Protein AF-A0A2A4W423-F1 (afdb_monomer_lite)

Secondary structure (DSSP, 8-state):
-------TT-EEEEEE-STTT-SEEEEEE--TT------GGGS--STT--EEEE--TT--TTS-EEEEE-TT-EEEEEE---SGGGTT-EEEEEEEE-TTSSEEEEEEEEES-TTSTT-EEEEEEEEEE-SSSTT-EEEEEEE-SS----EEEEEE-

Sequence (157 aa):
TVTGQIIEGLSISGTLNGSGFGEGTFSLLYASTNSEEAAISRVENGIGKAEWEGPIGSSGASFQLRVVIDNTGVITSTRTAVGGALTSCDFTGTITPIGGTSLHSINVSLSDCIGGNADGDYTGFAASRTQTNADDRLVFAVSDGRYSPNTDFILID

Radius of gyration: 15.95 Å; chains: 1; bounding box: 37×36×40 Å

pLDDT: mean 79.95, std 12.27, range [46.28, 96.62]

Foldseek 3Di:
DDDDDDDEQDKDKDWDPDPLQHTDMDIDHRHPPQPDFAALQVQDPDDCRWWWWWQFAPADPVFTWIWGAYNQFWIWTPGFGPHHQRGPWTKTWGWATDPPGQKIKIKIATPPGVVCPQGDIKTDMWGFCDDPDHSQWIFDFIDPSHGTRTTIIGTHD

Structure (mmCIF, N/CA/C/O backbone):
data_AF-A0A2A4W423-F1
#
_entry.id   AF-A0A2A4W423-F1
#
loop_
_atom_site.group_PDB
_atom_site.id
_atom_site.type_symbol
_atom_site.label_atom_id
_atom_site.label_alt_id
_atom_site.label_comp_id
_atom_site.label_asym_id
_atom_site.label_entity_id
_atom_site.label_seq_id
_atom_site.pdbx_PDB_ins_code
_atom_site.Cartn_x
_atom_site.Cartn_y
_atom_site.Cartn_z
_atom_site.occupancy
_atom_site.B_iso_or_equiv
_atom_site.auth_seq_id
_atom_site.auth_comp_id
_atom_site.auth_asym_id
_atom_site.auth_atom_id
_atom_site.pdbx_PDB_model_num
ATOM 1 N N . THR A 1 1 ? 5.962 -20.177 9.122 1.00 52.91 1 THR A N 1
ATOM 2 C CA . THR A 1 1 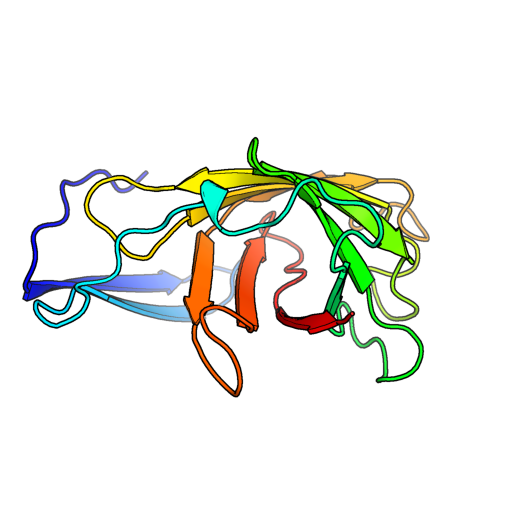? 4.663 -19.481 9.192 1.00 52.91 1 THR A CA 1
ATOM 3 C C . THR A 1 1 ? 4.274 -19.328 10.643 1.00 52.91 1 THR A C 1
ATOM 5 O O . THR A 1 1 ? 4.276 -20.329 11.348 1.00 52.91 1 THR A O 1
ATOM 8 N N . VAL A 1 2 ? 4.017 -18.102 11.103 1.00 58.22 2 VAL A N 1
ATOM 9 C CA . VAL A 1 2 ? 3.415 -17.847 12.422 1.00 58.22 2 VAL A CA 1
ATOM 10 C C . VAL A 1 2 ? 1.911 -17.733 12.197 1.00 58.22 2 VAL A C 1
ATOM 12 O O . VAL A 1 2 ? 1.485 -16.949 11.356 1.00 58.22 2 VAL A O 1
ATOM 15 N N . THR A 1 3 ? 1.114 -18.539 12.892 1.00 57.50 3 THR A N 1
ATOM 16 C CA . THR A 1 3 ? -0.353 -18.515 12.800 1.00 57.50 3 THR A CA 1
ATOM 17 C C . THR A 1 3 ? -0.936 -18.308 14.188 1.00 57.50 3 THR A C 1
ATOM 19 O O . THR A 1 3 ? -0.536 -19.003 15.122 1.00 57.50 3 THR A O 1
ATOM 22 N N . GLY A 1 4 ? -1.887 -17.389 14.328 1.00 64.06 4 GLY A N 1
ATOM 23 C CA . GLY A 1 4 ? -2.551 -17.114 15.597 1.00 64.06 4 GLY A CA 1
ATOM 24 C C . GLY A 1 4 ? -3.762 -16.206 15.417 1.00 64.06 4 GLY A C 1
ATOM 25 O O . GLY A 1 4 ? -3.887 -15.526 14.401 1.00 64.06 4 GLY A O 1
ATOM 26 N N . GLN A 1 5 ? -4.655 -16.220 16.402 1.00 64.94 5 GLN A N 1
ATOM 27 C CA . GLN A 1 5 ? -5.757 -15.271 16.497 1.00 64.94 5 GLN A CA 1
ATOM 28 C C . GLN A 1 5 ? -5.302 -14.077 17.330 1.00 64.94 5 GLN A C 1
ATOM 30 O O . GLN A 1 5 ? -4.697 -14.245 18.389 1.00 64.94 5 GLN A O 1
ATOM 35 N N . ILE A 1 6 ? -5.598 -12.880 16.844 1.00 62.00 6 ILE A N 1
ATOM 36 C CA . ILE A 1 6 ? -5.274 -11.639 17.530 1.00 62.00 6 ILE A CA 1
ATOM 37 C C . ILE A 1 6 ? -6.539 -11.150 18.211 1.00 62.00 6 ILE A C 1
ATOM 39 O O . ILE A 1 6 ? -7.589 -11.059 17.581 1.00 62.00 6 ILE A O 1
ATOM 43 N N . ILE A 1 7 ? -6.431 -10.883 19.504 1.00 67.06 7 ILE A N 1
ATOM 44 C CA . ILE A 1 7 ? -7.521 -10.373 20.329 1.00 67.06 7 ILE A CA 1
ATOM 45 C C . ILE A 1 7 ? -7.165 -8.936 20.708 1.00 67.06 7 ILE A C 1
ATOM 47 O O . ILE A 1 7 ? -5.987 -8.600 20.860 1.00 67.06 7 ILE A O 1
ATOM 51 N N . GLU A 1 8 ? -8.179 -8.091 20.856 1.00 65.44 8 GLU A N 1
ATOM 52 C CA . GLU A 1 8 ? -8.027 -6.739 21.388 1.00 65.44 8 GLU A CA 1
ATOM 53 C C . GLU A 1 8 ? -7.214 -6.724 22.694 1.00 65.44 8 GLU A C 1
ATOM 55 O O . GLU A 1 8 ? -7.336 -7.601 23.551 1.00 65.44 8 GLU A O 1
ATOM 60 N N . GLY A 1 9 ? -6.366 -5.709 22.844 1.00 65.56 9 GLY A N 1
ATOM 61 C CA . GLY A 1 9 ? -5.454 -5.539 23.974 1.00 65.56 9 GLY A CA 1
ATOM 62 C C . GLY A 1 9 ? -4.155 -6.344 23.876 1.00 65.56 9 GLY A C 1
ATOM 63 O O . GLY A 1 9 ? -3.282 -6.167 24.727 1.00 65.56 9 GLY A O 1
ATOM 64 N N . LEU A 1 10 ? -3.992 -7.203 22.864 1.00 70.56 10 LEU A N 1
ATOM 65 C CA . LEU A 1 10 ? -2.766 -7.975 22.667 1.00 70.56 10 LEU A CA 1
ATOM 66 C C . LEU A 1 10 ? -1.747 -7.229 21.801 1.00 70.56 10 LEU A C 1
ATOM 68 O O . LEU A 1 10 ? -2.082 -6.409 20.943 1.00 70.56 10 LEU A O 1
ATOM 72 N N . SER A 1 11 ? -0.474 -7.554 22.009 1.00 71.25 11 SER A N 1
ATOM 73 C CA . SER A 1 11 ? 0.602 -7.186 21.098 1.00 71.25 11 SER A CA 1
ATOM 74 C C . SER A 1 11 ? 1.217 -8.430 20.468 1.00 71.25 11 SER A C 1
ATOM 76 O O . SER A 1 11 ? 1.360 -9.471 21.112 1.00 71.25 11 SER A O 1
ATOM 78 N N . ILE A 1 12 ? 1.588 -8.319 19.196 1.00 73.50 12 ILE A N 1
ATOM 79 C CA . ILE A 1 12 ? 2.484 -9.271 18.545 1.00 73.50 12 ILE A CA 1
ATOM 80 C C . ILE A 1 12 ? 3.835 -8.603 18.442 1.00 73.50 12 ILE A C 1
ATOM 82 O O . ILE A 1 12 ? 3.952 -7.563 17.802 1.00 73.50 12 ILE A O 1
ATOM 86 N N . SER A 1 13 ? 4.858 -9.223 19.012 1.00 74.00 13 SER A N 1
ATOM 87 C CA . SER A 1 13 ? 6.236 -8.847 18.742 1.00 74.00 13 SER A CA 1
ATOM 88 C C . SER A 1 13 ? 7.038 -10.035 18.237 1.00 74.00 13 SER A C 1
ATOM 90 O O . SER A 1 13 ? 6.754 -11.192 18.552 1.00 74.00 13 SER A O 1
ATOM 92 N N . GLY A 1 14 ? 8.033 -9.743 17.412 1.00 74.31 14 GLY A N 1
ATOM 93 C CA . GLY A 1 14 ? 8.926 -10.746 16.861 1.00 74.31 14 GLY A CA 1
ATOM 94 C C . GLY A 1 14 ? 10.287 -10.151 16.552 1.00 74.31 14 GLY A C 1
ATOM 95 O O . GLY A 1 14 ? 10.406 -8.958 16.273 1.00 74.31 14 GLY A O 1
ATOM 96 N N . THR A 1 15 ? 11.306 -11.002 16.598 1.00 76.31 15 THR A N 1
ATOM 97 C CA . THR A 1 15 ? 12.665 -10.666 16.172 1.00 76.31 15 THR A CA 1
ATOM 98 C C . THR A 1 15 ? 12.963 -11.421 14.886 1.00 76.31 15 THR A C 1
ATOM 100 O O . THR A 1 15 ? 12.819 -12.643 14.830 1.00 76.31 15 THR A O 1
ATOM 103 N N . LEU A 1 16 ? 13.370 -10.695 13.852 1.00 71.19 16 LEU A N 1
ATOM 104 C CA . LEU A 1 16 ? 13.896 -11.240 12.611 1.00 71.19 16 LEU A CA 1
ATOM 105 C C . LEU A 1 16 ? 15.419 -11.221 12.704 1.00 71.19 16 LEU A C 1
ATOM 107 O O . LEU A 1 16 ? 15.998 -10.164 12.926 1.00 71.19 16 LEU A O 1
ATOM 111 N N . ASN A 1 17 ? 16.044 -12.385 12.530 1.00 66.12 17 ASN A N 1
ATOM 112 C CA . ASN A 1 17 ? 17.494 -12.527 12.428 1.00 66.12 17 ASN A CA 1
ATOM 113 C C . ASN A 1 17 ? 17.809 -13.269 11.125 1.00 66.12 17 ASN A C 1
ATOM 115 O O . ASN A 1 17 ? 17.424 -14.431 10.971 1.00 66.12 17 ASN A O 1
ATOM 119 N N . GLY A 1 18 ? 18.493 -12.621 10.181 1.00 63.72 18 GLY A N 1
ATOM 120 C CA . GLY A 1 18 ? 18.925 -13.264 8.940 1.00 63.72 18 GLY A CA 1
ATOM 121 C C . GLY A 1 18 ? 19.491 -12.296 7.901 1.00 63.72 18 GLY A C 1
ATOM 122 O O . GLY A 1 18 ? 19.238 -11.097 7.934 1.00 63.72 18 GLY A O 1
ATOM 123 N N . SER A 1 19 ? 20.240 -12.829 6.934 1.00 61.72 19 SER A N 1
ATOM 124 C CA . SER A 1 19 ? 20.907 -12.038 5.888 1.00 61.72 19 SER A CA 1
ATOM 125 C C . SER A 1 19 ? 19.971 -11.482 4.804 1.00 61.72 19 SER A C 1
ATOM 127 O O . SER A 1 19 ? 20.409 -10.644 4.024 1.00 61.72 19 SER A O 1
ATOM 129 N N . GLY A 1 20 ? 18.712 -11.937 4.738 1.00 57.16 20 GLY A N 1
ATOM 130 C CA . GLY A 1 20 ? 17.729 -11.488 3.739 1.00 57.16 20 GLY A CA 1
ATOM 131 C C . GLY A 1 20 ? 16.871 -10.294 4.175 1.00 57.16 20 GLY A C 1
ATOM 132 O O . GLY A 1 20 ? 16.605 -9.415 3.371 1.00 57.16 20 GLY A O 1
ATOM 133 N N . PHE A 1 21 ? 16.485 -10.231 5.454 1.00 56.34 21 PHE A N 1
ATOM 134 C CA . PHE A 1 21 ? 15.623 -9.171 6.008 1.00 56.34 21 PHE A CA 1
ATOM 135 C C . PHE A 1 21 ? 16.355 -8.239 6.988 1.00 56.34 21 PHE A C 1
ATOM 137 O O . PHE A 1 21 ? 15.754 -7.317 7.535 1.00 56.34 21 PHE A O 1
ATOM 144 N N . GLY A 1 22 ? 17.649 -8.481 7.217 1.00 62.47 22 GLY A N 1
ATOM 145 C CA . GLY A 1 22 ? 18.411 -7.829 8.274 1.00 62.47 22 GLY A CA 1
ATOM 146 C C . GLY A 1 22 ? 18.055 -8.353 9.666 1.00 62.47 22 GLY A C 1
ATOM 147 O O . GLY A 1 22 ? 17.296 -9.310 9.834 1.00 62.47 22 GLY A O 1
ATOM 148 N N . GLU A 1 23 ? 18.649 -7.723 10.673 1.00 72.88 23 GLU A N 1
ATOM 149 C CA . GLU A 1 23 ? 18.301 -7.943 12.074 1.00 72.88 23 GLU A CA 1
ATOM 150 C C . GLU A 1 23 ? 17.327 -6.850 12.514 1.00 72.88 23 GLU A C 1
ATOM 152 O O . GLU A 1 23 ? 17.584 -5.662 12.309 1.00 72.88 23 GLU A O 1
ATOM 157 N N . GLY A 1 24 ? 16.195 -7.233 13.101 1.00 67.31 24 GLY A N 1
ATOM 158 C CA . GLY A 1 24 ?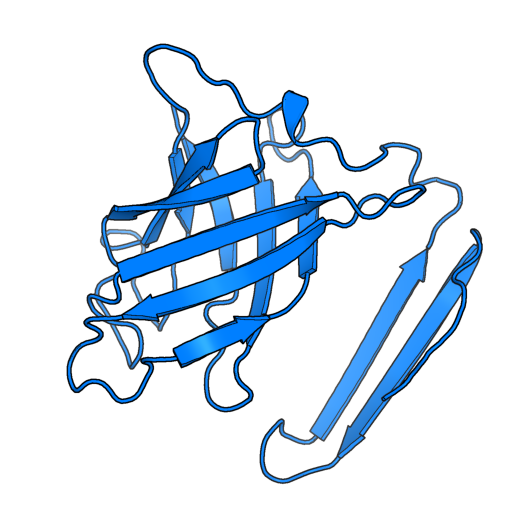 15.179 -6.264 13.494 1.00 67.31 24 GLY A CA 1
ATOM 159 C C . GLY A 1 24 ? 14.127 -6.830 14.429 1.00 67.31 24 GLY A C 1
ATOM 160 O O . GLY A 1 24 ? 13.907 -8.037 14.501 1.00 67.31 24 GLY A O 1
ATOM 161 N N . THR A 1 25 ? 13.454 -5.941 15.149 1.00 73.56 25 THR A N 1
ATOM 162 C CA . THR A 1 25 ? 12.270 -6.273 15.938 1.00 73.56 25 THR A CA 1
ATOM 163 C C . THR A 1 25 ? 11.064 -5.553 15.362 1.00 73.56 25 THR A C 1
ATOM 165 O O . THR A 1 25 ? 11.152 -4.400 14.943 1.00 73.56 25 THR A O 1
ATOM 168 N N . PHE A 1 26 ? 9.922 -6.230 15.344 1.00 74.12 26 PHE A N 1
ATOM 169 C CA . PHE A 1 26 ? 8.640 -5.598 15.069 1.00 74.12 26 PHE A CA 1
ATOM 170 C C . PHE A 1 26 ? 7.722 -5.777 16.270 1.00 74.12 26 PHE A C 1
ATOM 172 O O . PHE A 1 26 ? 7.824 -6.759 17.007 1.00 74.12 26 PHE A O 1
ATOM 179 N N . SER A 1 27 ? 6.841 -4.804 16.472 1.00 70.75 27 SER A N 1
ATOM 180 C CA . SER A 1 27 ? 5.780 -4.854 17.468 1.00 70.75 27 SER A CA 1
ATOM 181 C C . SER A 1 27 ? 4.523 -4.258 16.857 1.00 70.75 27 SER A C 1
ATOM 183 O O . SER A 1 27 ? 4.563 -3.162 16.301 1.00 70.75 27 SER A O 1
ATOM 185 N N . LEU A 1 28 ? 3.419 -4.982 16.960 1.00 71.56 28 LEU A N 1
ATOM 186 C CA . LEU A 1 28 ? 2.102 -4.569 16.518 1.00 71.56 28 LEU A CA 1
ATOM 187 C C . LEU A 1 28 ? 1.174 -4.593 17.726 1.00 71.56 28 LEU A C 1
ATOM 189 O O . LEU A 1 28 ? 1.010 -5.637 18.355 1.00 71.56 28 LEU A O 1
ATOM 193 N N . LEU A 1 29 ? 0.601 -3.442 18.068 1.00 70.88 29 LEU A N 1
ATOM 194 C CA . LEU A 1 29 ? -0.301 -3.285 19.204 1.00 70.88 29 LEU A CA 1
ATOM 195 C C . LEU A 1 29 ? -1.746 -3.205 18.714 1.00 70.88 29 LEU A C 1
ATOM 197 O O . LEU A 1 29 ? -2.097 -2.292 17.970 1.00 70.88 29 LEU A O 1
ATOM 201 N N . TYR A 1 30 ? -2.591 -4.111 19.196 1.00 68.75 30 TYR A N 1
ATOM 202 C CA . TYR A 1 30 ? -4.030 -4.070 18.963 1.00 68.75 30 TYR A CA 1
ATOM 203 C C . TYR A 1 30 ? -4.692 -3.378 20.147 1.00 68.75 30 TYR A C 1
ATOM 205 O O . TYR A 1 30 ? -5.085 -4.013 21.120 1.00 68.75 30 TYR A O 1
ATOM 213 N N . ALA A 1 31 ? -4.751 -2.049 20.108 1.00 66.88 31 ALA A N 1
ATOM 214 C CA . ALA A 1 31 ? -5.347 -1.269 21.186 1.00 66.88 31 ALA A CA 1
ATOM 215 C C . ALA A 1 31 ? -6.882 -1.371 21.175 1.00 66.88 31 ALA A C 1
ATOM 217 O O . ALA A 1 31 ? -7.500 -1.326 20.116 1.00 66.88 31 ALA A O 1
ATOM 218 N N . SER A 1 32 ? -7.502 -1.400 22.358 1.00 62.19 32 SER A N 1
ATOM 219 C CA . SER A 1 32 ? -8.966 -1.315 22.524 1.00 62.19 32 SER A CA 1
ATOM 220 C C . SER A 1 32 ? -9.554 0.040 22.105 1.00 62.19 32 SER A C 1
ATOM 222 O O . SER A 1 32 ? -10.766 0.201 22.019 1.00 62.19 32 SER A O 1
ATOM 224 N N . THR A 1 33 ? -8.698 1.032 21.857 1.00 60.34 33 THR A N 1
ATOM 225 C CA . THR A 1 33 ? -9.074 2.353 21.344 1.00 60.34 33 THR A CA 1
ATOM 226 C C . THR A 1 33 ? -9.096 2.414 19.820 1.00 60.34 33 THR A C 1
ATOM 228 O O . THR A 1 33 ? -9.390 3.469 19.268 1.00 60.34 33 THR A O 1
ATOM 231 N N . ASN A 1 34 ? -8.755 1.322 19.131 1.00 61.44 34 ASN A N 1
ATOM 232 C CA . ASN A 1 34 ? -8.733 1.270 17.675 1.00 61.44 34 ASN A CA 1
ATOM 233 C C . ASN A 1 34 ? -10.135 0.908 17.153 1.00 61.44 34 ASN A C 1
ATOM 235 O O . ASN A 1 34 ? -10.363 -0.168 16.614 1.00 61.44 34 ASN A O 1
ATOM 239 N N . SER A 1 35 ? -11.100 1.799 17.396 1.00 60.66 35 SER A N 1
ATOM 240 C CA . SER A 1 35 ? -12.525 1.600 17.086 1.00 60.66 35 SER A CA 1
ATOM 241 C C . SER A 1 35 ? -12.876 1.767 15.604 1.00 60.66 35 SER A C 1
ATOM 243 O O . SER A 1 35 ? -14.045 1.685 15.233 1.00 60.66 35 SER A O 1
ATOM 245 N N . GLU A 1 36 ? -11.889 2.057 14.760 1.00 67.12 36 GLU A N 1
ATOM 246 C CA . GLU A 1 36 ? -12.076 2.264 13.329 1.00 67.12 36 GLU A CA 1
ATOM 247 C C . GLU A 1 36 ? -11.729 0.974 12.587 1.00 67.12 36 GLU A C 1
ATOM 249 O O . GLU A 1 36 ? -10.572 0.707 12.262 1.00 67.12 36 GLU A O 1
ATOM 254 N N . GLU A 1 37 ? -12.749 0.148 12.340 1.00 75.12 37 GLU A N 1
ATOM 255 C CA . GLU A 1 37 ? -12.597 -1.001 11.452 1.00 75.12 37 GLU A CA 1
ATOM 256 C C . GLU A 1 37 ? -12.158 -0.531 10.059 1.00 75.12 37 GLU A C 1
ATOM 258 O O . GLU A 1 37 ? -12.719 0.417 9.491 1.00 75.12 37 GLU A O 1
ATOM 263 N N . ALA A 1 38 ? -11.163 -1.229 9.510 1.00 77.69 38 ALA A N 1
ATOM 264 C CA . ALA A 1 38 ? -10.689 -1.042 8.150 1.00 77.69 38 ALA A CA 1
ATOM 265 C C . ALA A 1 38 ? -11.858 -1.169 7.157 1.00 77.69 38 ALA A C 1
ATOM 267 O O . ALA A 1 38 ? -12.561 -2.181 7.135 1.00 77.69 38 ALA A O 1
ATOM 268 N N . ALA A 1 39 ? -12.067 -0.153 6.317 1.00 75.00 39 ALA A N 1
ATOM 269 C CA . ALA A 1 39 ? -13.142 -0.154 5.331 1.00 75.00 39 ALA A CA 1
ATOM 270 C C . ALA A 1 39 ? -12.722 0.546 4.033 1.00 75.00 39 ALA A C 1
ATOM 272 O O . ALA A 1 39 ? -12.596 1.767 3.976 1.00 75.00 39 ALA A O 1
ATOM 273 N N . ILE A 1 40 ? -12.593 -0.239 2.960 1.00 73.69 40 ILE A N 1
ATOM 274 C CA . ILE A 1 40 ? -12.241 0.251 1.615 1.00 73.69 40 ILE A CA 1
ATOM 275 C C . ILE A 1 40 ? -13.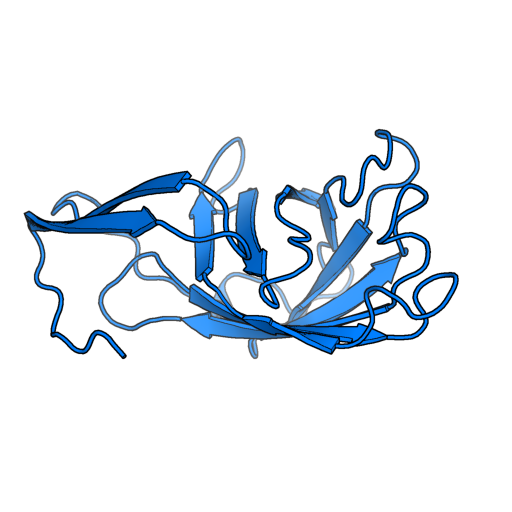392 1.024 0.964 1.00 73.69 40 ILE A C 1
ATOM 277 O O . ILE A 1 40 ? -13.162 1.867 0.106 1.00 73.69 40 ILE A O 1
ATOM 281 N N . SER A 1 41 ? -14.636 0.814 1.408 1.00 64.38 41 SER A N 1
ATOM 282 C CA . SER A 1 41 ? -15.815 1.521 0.886 1.00 64.38 41 SER A CA 1
ATOM 283 C C . SER A 1 41 ? -15.755 3.047 1.043 1.00 64.38 41 SER A C 1
ATOM 285 O O . SER A 1 41 ? -16.605 3.742 0.496 1.00 64.38 41 SER A O 1
ATOM 287 N N . ARG A 1 42 ? -14.791 3.554 1.820 1.00 61.94 42 ARG A N 1
ATOM 288 C CA . ARG A 1 42 ? -14.501 4.977 2.029 1.00 61.94 42 ARG A CA 1
ATOM 289 C C . ARG A 1 42 ? -13.675 5.589 0.890 1.00 61.94 42 ARG A C 1
ATOM 291 O O . ARG A 1 42 ? -13.636 6.805 0.767 1.00 61.94 42 ARG A O 1
ATOM 298 N N . VAL A 1 43 ? -13.029 4.758 0.071 1.00 63.94 43 VAL A N 1
ATOM 299 C CA . VAL A 1 43 ? -12.250 5.180 -1.095 1.00 63.94 43 VAL A CA 1
ATOM 300 C C . VAL A 1 43 ? -13.203 5.305 -2.289 1.00 63.94 43 VAL A C 1
ATOM 302 O O . VAL A 1 43 ? -13.822 4.326 -2.713 1.00 63.94 43 VAL A O 1
ATOM 305 N N . GLU A 1 44 ? -13.416 6.532 -2.771 1.00 52.44 44 GLU A N 1
ATOM 306 C CA . GLU A 1 44 ? -14.496 6.843 -3.714 1.00 52.44 44 GLU A CA 1
ATOM 307 C C . GLU A 1 44 ? -14.253 6.314 -5.142 1.00 52.44 44 GLU A C 1
ATOM 309 O O . GLU A 1 44 ? -13.225 6.566 -5.765 1.00 52.44 44 GLU A O 1
ATOM 314 N N . ASN A 1 45 ? -15.279 5.686 -5.732 1.00 51.62 45 ASN A N 1
ATOM 315 C CA . ASN A 1 45 ? -15.341 5.313 -7.158 1.00 51.62 45 ASN A CA 1
ATOM 316 C C . ASN A 1 45 ? -15.822 6.465 -8.078 1.00 51.62 45 ASN A C 1
ATOM 318 O O . ASN A 1 45 ? -16.387 6.222 -9.148 1.00 51.62 45 ASN A O 1
ATOM 322 N N . GLY A 1 46 ? -15.666 7.719 -7.645 1.00 49.41 46 GLY A N 1
ATOM 323 C CA . GLY A 1 46 ? -16.224 8.908 -8.295 1.00 49.41 46 GLY A CA 1
ATOM 324 C C . GLY A 1 46 ? -15.409 9.468 -9.470 1.00 49.41 46 GLY A C 1
ATOM 325 O O . GLY A 1 46 ? -14.298 9.030 -9.772 1.00 49.41 46 GLY A O 1
ATOM 326 N N . ILE A 1 47 ? -15.978 10.471 -10.151 1.00 46.28 47 ILE A N 1
ATOM 327 C CA . ILE A 1 47 ? -15.257 11.303 -11.130 1.00 46.28 47 ILE A CA 1
ATOM 328 C C . ILE A 1 47 ? -14.260 12.166 -10.348 1.00 46.28 47 ILE A C 1
ATOM 330 O O . ILE A 1 47 ? -14.683 12.923 -9.483 1.00 46.28 47 ILE A O 1
ATOM 334 N N . GLY A 1 48 ? -12.967 12.059 -10.668 1.00 53.94 48 GLY A N 1
ATOM 335 C CA . GLY A 1 48 ? -11.889 12.676 -9.881 1.00 53.94 48 GLY A CA 1
ATOM 336 C C . GLY A 1 48 ? -11.292 11.738 -8.832 1.00 53.94 48 GLY A C 1
ATOM 337 O O . GLY A 1 48 ? -10.973 12.197 -7.748 1.00 53.94 48 GLY A O 1
ATOM 338 N N . LYS A 1 49 ? -11.203 10.429 -9.140 1.00 61.22 49 LYS A N 1
ATOM 339 C CA . LYS A 1 49 ? -10.606 9.389 -8.283 1.00 61.22 49 LYS A CA 1
ATOM 340 C C . LYS A 1 49 ? -9.400 9.947 -7.526 1.00 61.22 49 LYS A C 1
ATOM 342 O O . LYS A 1 49 ? -8.373 10.195 -8.154 1.00 61.22 49 LYS A O 1
ATOM 347 N N . ALA A 1 50 ? -9.551 10.127 -6.219 1.00 74.50 50 ALA A N 1
ATOM 348 C CA . ALA A 1 50 ? -8.484 10.656 -5.394 1.00 74.50 50 ALA A CA 1
ATOM 349 C C . ALA A 1 50 ? -7.274 9.713 -5.504 1.00 74.50 50 ALA A C 1
ATOM 351 O O . ALA A 1 50 ? -7.388 8.498 -5.289 1.00 74.50 50 ALA A O 1
ATOM 352 N N . GLU A 1 51 ? -6.144 10.252 -5.956 1.00 86.75 51 GLU A N 1
ATOM 353 C CA . GLU A 1 51 ? -4.917 9.477 -6.103 1.00 86.75 51 GLU A CA 1
ATOM 354 C C . GLU A 1 51 ? -4.204 9.429 -4.752 1.00 86.75 51 GLU A C 1
ATOM 356 O O . GLU A 1 51 ? -4.293 10.334 -3.929 1.00 86.75 51 GLU A O 1
ATOM 361 N N . TRP A 1 52 ? -3.459 8.363 -4.523 1.00 88.38 52 TRP A N 1
ATOM 362 C CA . TRP A 1 52 ? -2.576 8.210 -3.383 1.00 88.38 52 TRP A CA 1
ATOM 363 C C . TRP A 1 52 ? -1.154 8.440 -3.868 1.00 88.38 52 TRP A C 1
ATOM 365 O O . TRP A 1 52 ? -0.653 7.681 -4.697 1.00 88.38 52 TRP A O 1
ATOM 375 N N . GLU A 1 53 ? -0.505 9.486 -3.369 1.00 90.06 53 GLU A N 1
ATOM 376 C CA . GLU A 1 53 ? 0.841 9.904 -3.763 1.00 90.06 53 GLU A CA 1
ATOM 377 C C . GLU A 1 53 ? 1.843 9.678 -2.624 1.00 90.06 53 GLU A C 1
ATOM 379 O O . GLU A 1 53 ? 1.606 10.090 -1.491 1.00 90.06 53 GLU A O 1
ATOM 384 N N . GLY A 1 54 ? 2.975 9.038 -2.921 1.00 88.81 54 GLY A N 1
ATOM 385 C CA . GLY A 1 54 ? 4.043 8.829 -1.946 1.00 88.81 54 GLY A CA 1
ATOM 386 C C . GLY A 1 54 ? 5.394 8.533 -2.604 1.00 88.81 54 GLY A C 1
ATOM 387 O O . GLY A 1 54 ? 5.452 7.895 -3.664 1.00 88.81 54 GLY A O 1
ATOM 388 N N . PRO A 1 55 ? 6.520 8.978 -2.020 1.00 88.38 55 PRO A N 1
ATOM 389 C CA . PRO A 1 55 ? 7.835 8.659 -2.557 1.00 88.38 55 PRO A CA 1
ATOM 390 C C . PRO A 1 55 ? 8.167 7.183 -2.308 1.00 88.38 55 PRO A C 1
ATOM 392 O O . PRO A 1 55 ? 8.041 6.708 -1.183 1.00 88.38 55 PRO A O 1
ATOM 395 N N . ILE A 1 56 ? 8.664 6.472 -3.321 1.00 85.50 56 ILE A N 1
ATOM 396 C CA . ILE A 1 56 ? 9.211 5.113 -3.182 1.00 85.50 56 ILE A CA 1
ATOM 397 C C . ILE A 1 56 ? 10.590 5.027 -3.838 1.00 85.50 56 ILE A C 1
ATOM 399 O O . ILE A 1 56 ? 10.892 5.744 -4.787 1.00 85.50 56 ILE A O 1
ATOM 403 N N . GLY A 1 57 ? 11.462 4.151 -3.338 1.00 71.62 57 GLY A N 1
ATOM 404 C CA . GLY A 1 57 ? 12.735 3.857 -4.010 1.00 71.62 57 GLY A CA 1
ATOM 405 C C . GLY A 1 57 ? 13.661 5.062 -4.187 1.00 71.62 57 GLY A C 1
ATOM 406 O O . GLY A 1 57 ? 14.139 5.322 -5.279 1.00 71.62 57 GLY A O 1
ATOM 407 N N . SER A 1 58 ? 13.933 5.823 -3.128 1.00 76.50 58 SER A N 1
ATOM 408 C CA . SER A 1 58 ? 14.756 7.046 -3.211 1.00 76.50 58 SER A CA 1
ATOM 409 C C . SER A 1 58 ? 14.204 8.129 -4.152 1.00 76.50 58 SER A C 1
ATOM 411 O O . SER A 1 58 ? 14.913 9.100 -4.428 1.00 76.50 58 SER A O 1
ATOM 413 N N . SER A 1 59 ? 12.961 8.011 -4.634 1.00 77.69 59 SER A N 1
ATOM 414 C CA . SER A 1 59 ? 12.335 9.057 -5.436 1.00 77.69 59 SER A CA 1
ATOM 415 C C . SER A 1 59 ? 12.161 10.332 -4.614 1.00 77.69 59 SER A C 1
ATOM 417 O O . SER A 1 59 ? 11.650 10.292 -3.494 1.00 77.69 59 SER A O 1
ATOM 419 N N . GLY A 1 60 ? 12.555 11.472 -5.179 1.00 75.12 60 GLY A N 1
ATOM 420 C CA . GLY A 1 60 ? 12.290 12.779 -4.582 1.00 75.12 60 GLY A CA 1
ATOM 421 C C . GLY A 1 60 ? 10.823 13.206 -4.712 1.00 75.12 60 GLY A C 1
ATOM 422 O O . GLY A 1 60 ? 10.036 12.590 -5.430 1.00 75.12 60 GLY A O 1
ATOM 423 N N . ALA A 1 61 ? 10.479 14.331 -4.078 1.00 70.94 61 ALA A N 1
ATOM 424 C CA . ALA A 1 61 ? 9.107 14.843 -4.005 1.00 70.94 61 ALA A CA 1
ATOM 425 C C . ALA A 1 61 ? 8.437 15.094 -5.370 1.00 70.94 61 ALA A C 1
ATOM 427 O O . ALA A 1 61 ? 7.216 15.072 -5.463 1.00 70.94 61 ALA A O 1
ATOM 428 N N . SER A 1 62 ? 9.213 15.327 -6.433 1.00 71.31 62 SER A N 1
ATOM 429 C CA . SER A 1 62 ? 8.685 15.612 -7.772 1.00 71.31 62 SER A CA 1
ATOM 430 C C . SER A 1 62 ? 8.341 14.369 -8.589 1.00 71.31 62 SER A C 1
ATOM 432 O O . SER A 1 62 ? 7.718 14.523 -9.635 1.00 71.31 62 SER A O 1
ATOM 434 N N . PHE A 1 63 ? 8.734 13.165 -8.160 1.00 79.88 63 PHE A N 1
ATOM 435 C CA . PHE A 1 63 ? 8.603 11.923 -8.934 1.00 79.88 63 PHE A CA 1
ATOM 436 C C . PHE A 1 63 ? 8.129 10.752 -8.073 1.00 79.88 63 PHE A C 1
ATOM 438 O O . PHE A 1 63 ? 8.699 9.664 -8.109 1.00 79.88 63 PHE A O 1
ATOM 445 N N . GLN A 1 64 ? 7.102 11.019 -7.278 1.00 86.44 64 GLN A N 1
ATOM 446 C CA . GLN A 1 64 ? 6.464 10.051 -6.397 1.00 86.44 64 GLN A CA 1
ATOM 447 C C . GLN A 1 64 ? 5.632 9.038 -7.191 1.00 86.44 64 GLN A C 1
ATOM 449 O O . GLN A 1 64 ? 5.130 9.353 -8.276 1.00 86.44 64 GLN A O 1
ATOM 454 N N . LEU A 1 65 ? 5.480 7.837 -6.632 1.00 90.44 65 LEU A N 1
ATOM 455 C CA . LEU A 1 65 ? 4.507 6.869 -7.124 1.00 90.44 65 LEU A CA 1
ATOM 456 C C . LEU A 1 65 ? 3.112 7.408 -6.826 1.00 90.44 65 LEU A C 1
ATOM 458 O O . LEU A 1 65 ? 2.857 7.909 -5.728 1.00 90.44 65 LEU A O 1
ATOM 462 N N . ARG A 1 66 ? 2.220 7.279 -7.805 1.00 91.62 66 ARG A N 1
ATOM 463 C CA . ARG A 1 66 ? 0.795 7.528 -7.619 1.00 91.62 66 ARG A CA 1
ATOM 464 C C . ARG A 1 66 ? 0.000 6.294 -7.947 1.00 91.62 66 ARG A C 1
ATOM 466 O O . ARG A 1 66 ? 0.218 5.683 -8.996 1.00 91.62 66 ARG A O 1
ATOM 473 N N . VAL A 1 67 ? -0.920 5.957 -7.059 1.00 90.12 67 VAL A N 1
ATOM 474 C CA . VAL A 1 67 ? -1.846 4.849 -7.247 1.00 90.12 67 VAL A CA 1
ATOM 475 C C . VAL A 1 67 ? -3.274 5.313 -7.039 1.00 90.12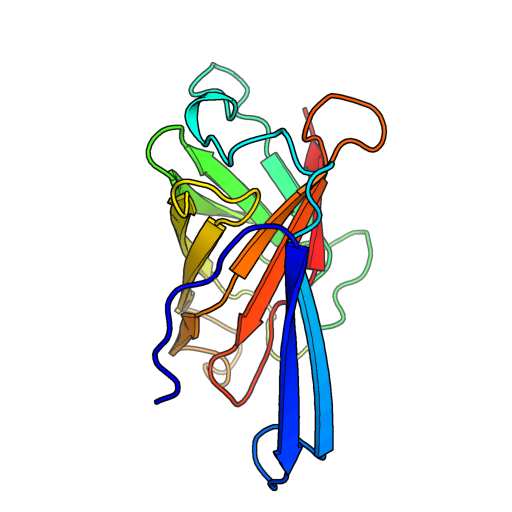 67 VAL A C 1
ATOM 477 O O . VAL A 1 67 ? -3.557 6.188 -6.230 1.00 90.12 67 VAL A O 1
ATOM 480 N N . VAL A 1 68 ? -4.191 4.684 -7.750 1.00 89.69 68 VAL A N 1
ATOM 481 C CA . VAL A 1 68 ? -5.617 4.739 -7.459 1.00 89.69 68 VAL A CA 1
ATOM 482 C C . VAL A 1 68 ? -5.989 3.431 -6.786 1.00 89.69 68 VAL A C 1
ATOM 484 O O . VAL A 1 68 ? -5.544 2.365 -7.215 1.00 89.69 68 VAL A O 1
ATOM 487 N N . ILE A 1 69 ? -6.810 3.528 -5.747 1.00 87.81 69 ILE A N 1
ATOM 488 C CA . ILE A 1 69 ? -7.425 2.381 -5.090 1.00 87.81 69 ILE A CA 1
ATOM 489 C C . ILE A 1 69 ? -8.923 2.497 -5.331 1.00 87.81 69 ILE A C 1
ATOM 491 O O . ILE A 1 69 ? -9.504 3.531 -5.023 1.00 87.81 69 ILE A O 1
ATOM 495 N N . ASP A 1 70 ? -9.545 1.488 -5.929 1.00 85.12 70 ASP A N 1
ATOM 496 C CA . ASP A 1 70 ? -10.998 1.492 -6.100 1.00 85.12 70 ASP A CA 1
ATOM 497 C C . ASP A 1 70 ? -11.723 0.919 -4.872 1.00 85.12 70 ASP A C 1
ATOM 499 O O . ASP A 1 70 ? -11.118 0.335 -3.970 1.00 85.12 70 ASP A O 1
ATOM 503 N N . ASN A 1 71 ? -13.048 1.064 -4.830 1.00 82.31 71 ASN A N 1
ATOM 504 C CA . ASN A 1 71 ? -13.855 0.596 -3.702 1.00 82.31 71 ASN A CA 1
ATOM 505 C C . ASN A 1 71 ? -13.932 -0.942 -3.568 1.00 82.31 71 ASN A C 1
ATOM 507 O O . ASN A 1 71 ? -14.513 -1.440 -2.601 1.00 82.31 71 ASN A O 1
ATOM 511 N N . THR A 1 72 ? -13.380 -1.691 -4.528 1.00 86.75 72 THR A N 1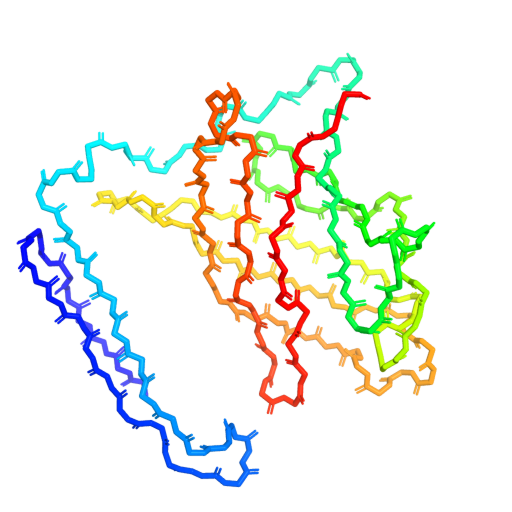
ATOM 512 C CA . THR A 1 72 ? -13.200 -3.148 -4.450 1.00 86.75 72 THR A CA 1
ATOM 513 C C . THR A 1 72 ? -11.812 -3.525 -3.935 1.00 86.75 72 THR A C 1
ATOM 515 O O . THR A 1 72 ? -11.542 -4.700 -3.690 1.00 86.75 72 THR A O 1
ATOM 518 N N . GLY A 1 73 ? -10.954 -2.528 -3.714 1.00 88.25 73 GLY A N 1
ATOM 519 C CA . GLY A 1 73 ? -9.602 -2.684 -3.212 1.00 88.25 73 GLY A CA 1
ATOM 520 C C . GLY A 1 73 ? -8.571 -2.911 -4.305 1.00 88.25 73 GLY A C 1
ATOM 521 O O . GLY A 1 73 ? -7.456 -3.303 -3.983 1.00 88.25 73 GLY A O 1
ATOM 522 N N . VAL A 1 74 ? -8.888 -2.693 -5.582 1.00 91.69 74 VAL A N 1
ATOM 523 C CA . VAL A 1 74 ? -7.901 -2.823 -6.662 1.00 91.69 74 VAL A CA 1
ATOM 524 C C . VAL A 1 74 ? -6.991 -1.605 -6.669 1.00 91.69 74 VAL A C 1
ATOM 526 O O . VAL A 1 74 ? -7.464 -0.473 -6.679 1.00 91.69 74 VAL A O 1
ATOM 529 N N . ILE A 1 75 ? -5.684 -1.853 -6.697 1.00 92.06 75 ILE A N 1
ATOM 530 C CA . ILE A 1 75 ? -4.630 -0.845 -6.779 1.00 92.06 75 ILE A CA 1
ATOM 531 C C . ILE A 1 75 ? -4.131 -0.780 -8.221 1.00 92.06 75 ILE A C 1
ATOM 533 O O . ILE A 1 75 ? -3.821 -1.807 -8.830 1.00 92.06 75 ILE A O 1
ATOM 537 N N . THR A 1 76 ? -4.015 0.422 -8.772 1.00 92.12 76 THR A N 1
ATOM 538 C CA . THR A 1 76 ? -3.411 0.648 -10.092 1.00 92.12 76 THR A CA 1
ATOM 539 C C . THR A 1 76 ? -2.558 1.905 -10.070 1.00 92.12 76 THR A C 1
ATOM 541 O O . THR A 1 76 ? -3.038 2.965 -9.673 1.00 92.12 76 THR A O 1
ATOM 544 N N . SER A 1 77 ? -1.308 1.814 -10.522 1.00 92.31 77 SER A N 1
ATOM 545 C CA . SER A 1 77 ? -0.452 2.982 -10.700 1.00 92.31 77 SER A CA 1
ATOM 546 C C . SER A 1 77 ? -0.967 3.888 -11.809 1.00 92.31 77 SER A C 1
ATOM 548 O O . SER A 1 77 ? -1.220 3.447 -12.928 1.00 92.31 77 SER A O 1
ATOM 550 N N . THR A 1 78 ? -1.057 5.179 -11.515 1.00 89.62 78 THR A N 1
ATOM 551 C CA . THR A 1 78 ? -1.278 6.237 -12.512 1.00 89.62 78 THR A CA 1
ATOM 552 C C . THR A 1 78 ? 0.013 6.975 -12.843 1.00 89.62 78 THR A C 1
ATOM 554 O O . THR A 1 78 ? 0.111 7.643 -13.874 1.00 89.62 78 THR A O 1
ATOM 557 N N . ARG A 1 79 ? 1.036 6.825 -11.994 1.00 90.44 79 ARG A N 1
ATOM 558 C CA . ARG A 1 79 ? 2.365 7.391 -12.204 1.00 90.44 79 ARG A CA 1
ATOM 559 C C . ARG A 1 79 ? 3.428 6.551 -11.518 1.00 90.44 79 ARG A C 1
ATOM 561 O O . ARG A 1 79 ? 3.327 6.296 -10.326 1.00 90.44 79 ARG A O 1
ATOM 568 N N . THR A 1 80 ? 4.488 6.208 -12.236 1.00 90.19 80 THR A N 1
ATOM 569 C CA . THR A 1 80 ? 5.623 5.469 -11.679 1.00 90.19 80 THR A CA 1
ATOM 570 C C . THR A 1 80 ? 6.623 6.400 -10.993 1.00 90.19 80 THR A C 1
ATOM 572 O O . THR A 1 80 ? 6.835 7.540 -11.423 1.00 90.19 80 THR A O 1
ATOM 575 N N . ALA A 1 81 ? 7.296 5.899 -9.959 1.00 87.44 81 ALA A N 1
ATOM 576 C CA . ALA A 1 81 ? 8.366 6.638 -9.305 1.00 87.44 81 ALA A CA 1
ATOM 577 C C . ALA A 1 81 ? 9.618 6.763 -10.190 1.00 87.44 81 ALA A C 1
ATOM 579 O O . ALA A 1 81 ? 9.886 5.913 -11.044 1.00 87.44 81 ALA A O 1
ATOM 580 N N . VAL A 1 82 ? 10.415 7.811 -9.957 1.00 84.81 82 VAL A N 1
ATOM 581 C CA . VAL A 1 82 ? 11.728 7.984 -10.601 1.00 84.81 82 VAL A CA 1
ATOM 582 C C . VAL A 1 82 ? 12.820 7.969 -9.538 1.00 84.81 82 VAL A C 1
ATOM 584 O O . VAL A 1 82 ? 12.935 8.914 -8.757 1.00 84.81 82 VAL A O 1
ATOM 587 N N . GLY A 1 83 ? 13.625 6.906 -9.503 1.00 82.12 83 GLY A N 1
ATOM 588 C CA . GLY A 1 83 ? 14.725 6.754 -8.554 1.00 82.12 83 GLY A CA 1
ATOM 589 C C . GLY A 1 83 ? 14.921 5.319 -8.065 1.00 82.12 83 GLY A C 1
ATOM 590 O O . GLY A 1 83 ? 13.975 4.542 -7.927 1.00 82.12 83 GLY A O 1
ATOM 591 N N . GLY A 1 84 ? 16.184 4.968 -7.809 1.00 85.44 84 GLY A N 1
ATOM 592 C CA . GLY A 1 84 ? 16.560 3.709 -7.169 1.00 85.44 84 GLY A CA 1
ATOM 593 C C . GLY A 1 84 ? 16.132 2.448 -7.927 1.00 85.44 84 GLY A C 1
ATOM 594 O O . GLY A 1 84 ? 15.816 2.473 -9.117 1.00 85.44 84 GLY A O 1
ATOM 595 N N . ALA A 1 85 ? 16.127 1.323 -7.210 1.00 88.12 85 ALA A N 1
ATOM 596 C CA . ALA A 1 85 ? 15.765 0.013 -7.757 1.00 88.12 85 ALA A CA 1
ATOM 597 C C . ALA A 1 85 ? 14.281 -0.107 -8.150 1.00 88.12 85 ALA A C 1
ATOM 599 O O . ALA A 1 85 ? 13.926 -1.035 -8.863 1.00 88.12 85 ALA A O 1
ATOM 600 N N . LEU A 1 86 ? 13.440 0.832 -7.702 1.00 89.19 86 LEU A N 1
ATOM 601 C CA . LEU A 1 86 ? 11.998 0.857 -7.957 1.00 89.19 86 LEU A CA 1
ATOM 602 C C . LEU A 1 86 ? 11.607 1.856 -9.064 1.00 89.19 86 LEU A C 1
ATOM 604 O O . LEU A 1 86 ? 10.446 2.242 -9.186 1.00 89.19 86 LEU A O 1
ATOM 608 N N . THR A 1 87 ? 12.583 2.319 -9.852 1.00 90.25 87 THR A N 1
ATOM 609 C CA . THR A 1 87 ? 12.335 3.268 -10.945 1.00 90.25 87 THR A CA 1
ATOM 610 C C . THR A 1 87 ? 11.457 2.634 -12.019 1.00 90.25 87 THR A C 1
ATOM 612 O O . THR A 1 87 ? 11.751 1.528 -12.470 1.00 90.25 87 THR A O 1
ATOM 615 N N . SER A 1 88 ? 10.445 3.375 -12.478 1.00 90.31 88 SER A N 1
ATOM 616 C CA . SER A 1 88 ? 9.523 2.989 -13.560 1.00 90.31 88 SER A CA 1
ATOM 617 C C . SER A 1 88 ? 8.727 1.705 -13.328 1.00 90.31 88 SER A C 1
ATOM 619 O O . SER A 1 88 ? 8.121 1.219 -14.272 1.00 90.31 88 SER A O 1
ATOM 621 N N . CYS A 1 89 ? 8.700 1.173 -12.105 1.00 92.44 89 CYS A N 1
ATOM 622 C CA . CYS A 1 89 ? 7.872 0.012 -11.810 1.00 92.44 89 CYS A CA 1
ATOM 623 C C . CYS A 1 89 ? 6.391 0.372 -11.952 1.00 92.44 89 CYS A C 1
ATOM 625 O O . CYS A 1 89 ? 5.914 1.298 -11.282 1.00 92.44 89 CYS A O 1
ATOM 627 N N . ASP A 1 90 ? 5.672 -0.402 -12.752 1.00 92.94 90 ASP A N 1
ATOM 628 C CA . ASP A 1 90 ? 4.222 -0.474 -12.684 1.00 92.94 90 ASP A CA 1
ATOM 629 C C . ASP A 1 90 ? 3.825 -1.135 -11.363 1.00 92.94 90 ASP A C 1
ATOM 631 O O . ASP A 1 90 ? 4.435 -2.108 -10.919 1.00 92.94 90 ASP A O 1
ATOM 635 N N . PHE A 1 91 ? 2.820 -0.564 -10.701 1.00 92.62 91 PHE A N 1
ATOM 636 C CA . PHE A 1 91 ? 2.398 -0.959 -9.361 1.00 92.62 91 PHE A CA 1
ATOM 637 C C . PHE A 1 91 ? 0.919 -1.319 -9.408 1.00 92.62 91 PHE A C 1
ATOM 639 O O . PHE A 1 91 ? 0.044 -0.450 -9.449 1.00 92.62 91 PHE A O 1
ATOM 646 N N . THR A 1 92 ? 0.624 -2.613 -9.404 1.00 95.38 92 THR A N 1
ATOM 647 C CA . THR A 1 92 ? -0.755 -3.115 -9.444 1.00 95.38 92 THR A CA 1
ATOM 648 C C . THR A 1 92 ? -0.988 -4.087 -8.310 1.00 95.38 92 THR A C 1
ATOM 650 O O . THR A 1 92 ? -0.054 -4.717 -7.827 1.00 95.38 92 THR A O 1
ATOM 653 N N . GLY A 1 93 ? -2.220 -4.212 -7.833 1.00 95.19 93 GLY A N 1
ATOM 654 C CA . GLY A 1 93 ? -2.460 -5.112 -6.718 1.00 95.19 93 GLY A CA 1
ATOM 655 C C . GLY A 1 93 ? -3.845 -5.029 -6.125 1.00 95.19 93 GLY A C 1
ATOM 656 O O . GLY A 1 93 ? -4.783 -4.514 -6.729 1.00 95.19 93 GLY A O 1
ATOM 657 N N . THR A 1 94 ? -3.943 -5.538 -4.908 1.00 94.94 94 THR A N 1
ATOM 658 C CA . THR A 1 94 ? -5.159 -5.541 -4.108 1.00 94.94 94 THR A CA 1
ATOM 659 C C . THR A 1 94 ? -4.852 -5.162 -2.669 1.00 94.94 94 THR A C 1
ATOM 661 O O . THR A 1 94 ? -3.875 -5.644 -2.090 1.00 94.94 94 THR A O 1
ATOM 664 N N . ILE A 1 95 ? -5.738 -4.378 -2.077 1.00 92.06 95 ILE A N 1
ATOM 665 C CA . ILE A 1 95 ? -5.844 -4.136 -0.646 1.00 92.06 95 ILE A CA 1
ATOM 666 C C . ILE A 1 95 ? -7.153 -4.765 -0.154 1.00 92.06 95 ILE A C 1
ATOM 668 O O . ILE A 1 95 ? -8.172 -4.721 -0.837 1.00 92.06 95 ILE A O 1
ATOM 672 N N . THR A 1 96 ? -7.145 -5.421 1.003 1.00 91.44 96 THR A N 1
ATOM 673 C CA . THR A 1 96 ? -8.334 -6.097 1.556 1.00 91.44 96 THR A CA 1
ATOM 674 C C . THR A 1 96 ? -8.407 -5.877 3.063 1.00 91.44 96 THR A C 1
ATOM 676 O O . THR A 1 96 ? -7.388 -6.084 3.729 1.00 91.44 96 THR A O 1
ATOM 679 N N . PRO A 1 97 ? -9.563 -5.480 3.634 1.00 88.25 97 PRO A N 1
ATOM 680 C CA . PRO A 1 97 ? -9.683 -5.253 5.067 1.00 88.25 97 PRO A CA 1
ATOM 681 C C . PRO A 1 97 ? -9.506 -6.555 5.844 1.00 88.25 97 PRO A C 1
ATOM 683 O O . PRO A 1 97 ? -9.993 -7.609 5.430 1.00 88.25 97 PRO A O 1
ATOM 686 N N . ILE A 1 98 ? -8.853 -6.476 6.998 1.00 84.06 98 ILE A N 1
ATOM 687 C CA . ILE A 1 98 ? -8.776 -7.583 7.949 1.00 84.06 98 ILE A CA 1
ATOM 688 C C . ILE A 1 98 ? -9.850 -7.338 9.011 1.00 84.06 98 ILE A C 1
ATOM 690 O O . ILE A 1 98 ? -9.741 -6.405 9.808 1.00 84.06 98 ILE A O 1
ATOM 694 N N . GLY A 1 99 ? -10.901 -8.163 8.999 1.00 81.31 99 GLY A N 1
ATOM 695 C CA . GLY A 1 99 ? -12.066 -7.997 9.875 1.00 81.31 99 GLY A CA 1
ATOM 696 C C . GLY A 1 99 ? -11.700 -7.931 11.362 1.00 81.31 99 GLY A C 1
ATOM 697 O O . GLY A 1 99 ? -10.851 -8.693 11.827 1.00 81.31 99 GLY A O 1
ATOM 698 N N . GLY A 1 100 ? -12.346 -7.017 12.095 1.00 74.19 100 GLY A N 1
ATOM 699 C CA . GLY A 1 100 ? -12.077 -6.760 13.515 1.00 74.19 100 GLY A CA 1
ATOM 700 C C . GLY A 1 100 ? -10.764 -6.016 13.789 1.00 74.19 100 GLY A C 1
ATOM 701 O O . GLY A 1 100 ? -10.254 -6.065 14.906 1.00 74.19 100 GLY A O 1
ATOM 702 N N . THR A 1 101 ? -10.171 -5.369 12.779 1.00 76.75 101 THR A N 1
ATOM 703 C CA . THR A 1 101 ? -8.921 -4.607 12.920 1.00 76.75 101 THR A CA 1
ATOM 704 C C . THR A 1 101 ? -8.954 -3.315 12.099 1.00 76.75 101 THR A C 1
ATOM 706 O O . THR A 1 101 ? -9.767 -3.171 11.187 1.00 76.75 101 THR A O 1
ATOM 709 N N . SER A 1 102 ? -8.018 -2.400 12.369 1.00 79.81 102 SER A N 1
ATOM 710 C CA . SER A 1 102 ? -7.762 -1.209 11.541 1.00 79.81 102 SER A CA 1
ATOM 711 C C . SER A 1 102 ? -6.756 -1.470 10.405 1.00 79.81 102 SER A C 1
ATOM 713 O O . SER A 1 102 ? -6.195 -0.531 9.836 1.00 79.81 102 SER A O 1
ATOM 715 N N . LEU A 1 103 ? -6.437 -2.739 10.128 1.00 84.75 103 LEU A N 1
ATOM 716 C CA . LEU A 1 103 ? -5.414 -3.135 9.166 1.00 84.75 103 LEU A CA 1
ATOM 717 C C . LEU A 1 103 ? -6.032 -3.692 7.892 1.00 84.75 103 LEU A C 1
ATOM 719 O O . LEU A 1 103 ? -7.071 -4.352 7.892 1.00 84.75 103 LEU A O 1
ATOM 723 N N . HIS A 1 104 ? -5.307 -3.490 6.804 1.00 88.69 104 HIS A N 1
ATOM 724 C CA . HIS A 1 104 ? -5.560 -4.109 5.523 1.00 88.69 104 HIS A CA 1
ATOM 725 C C . HIS A 1 104 ? -4.402 -5.041 5.177 1.00 88.69 104 HIS A C 1
ATOM 727 O O . HIS A 1 104 ? -3.241 -4.715 5.422 1.00 88.69 104 HIS A O 1
ATOM 733 N N . SER A 1 105 ? -4.710 -6.185 4.578 1.00 91.69 105 SER A N 1
ATOM 734 C CA . SER A 1 105 ? -3.721 -6.983 3.853 1.00 91.69 105 SER A CA 1
ATOM 735 C C . SER A 1 105 ? -3.494 -6.378 2.471 1.00 91.69 105 SER A C 1
ATOM 737 O O . SER A 1 105 ? -4.457 -5.942 1.836 1.00 91.69 105 SER A O 1
ATOM 739 N N . ILE A 1 106 ? -2.244 -6.352 2.014 1.00 93.88 106 ILE A N 1
ATOM 740 C CA . ILE A 1 106 ? -1.873 -5.866 0.683 1.00 93.88 106 ILE A CA 1
ATOM 741 C C . ILE A 1 106 ? -1.089 -6.938 -0.060 1.00 93.88 106 ILE A C 1
ATOM 743 O O . ILE A 1 106 ? -0.158 -7.530 0.488 1.00 93.88 106 ILE A O 1
ATOM 747 N N . ASN A 1 107 ? -1.442 -7.116 -1.330 1.00 95.44 107 ASN A N 1
ATOM 748 C CA . ASN A 1 107 ? -0.674 -7.876 -2.307 1.00 95.44 107 ASN A CA 1
ATOM 749 C C . ASN A 1 107 ? -0.475 -6.996 -3.538 1.00 95.44 107 ASN A C 1
ATOM 751 O O . ASN A 1 107 ? -1.454 -6.530 -4.117 1.00 95.44 107 ASN A O 1
ATOM 755 N N . VAL A 1 108 ? 0.771 -6.752 -3.918 1.00 95.50 108 VAL A N 1
ATOM 756 C CA . VAL A 1 108 ? 1.145 -5.899 -5.048 1.00 95.50 108 VAL A CA 1
ATOM 757 C C . VAL A 1 108 ? 2.104 -6.664 -5.936 1.00 95.50 108 VAL A C 1
ATOM 759 O O . VAL A 1 108 ? 3.009 -7.317 -5.436 1.00 95.50 108 VAL A O 1
ATOM 762 N N . SER A 1 109 ? 1.941 -6.539 -7.243 1.00 96.62 109 SER A N 1
ATOM 763 C CA . SER A 1 109 ? 2.927 -6.963 -8.222 1.00 96.62 109 SER A CA 1
ATOM 764 C C . SER A 1 109 ? 3.623 -5.727 -8.783 1.00 96.62 109 SER A C 1
ATOM 766 O O . SER A 1 109 ? 2.958 -4.766 -9.192 1.00 96.62 109 SER A O 1
ATOM 768 N N . LEU A 1 110 ? 4.956 -5.747 -8.755 1.00 94.94 110 LEU A N 1
ATOM 769 C CA . LEU A 1 110 ? 5.779 -4.800 -9.492 1.00 94.94 110 LEU A CA 1
ATOM 770 C C . LEU A 1 110 ? 6.210 -5.431 -10.809 1.00 94.94 110 LEU A C 1
ATOM 772 O O . LEU A 1 110 ? 6.742 -6.546 -10.821 1.00 94.94 110 LEU A O 1
ATOM 776 N N . SER A 1 111 ? 6.011 -4.699 -11.896 1.00 95.50 111 SER A N 1
ATOM 777 C CA . SER A 1 111 ? 6.466 -5.079 -13.231 1.00 95.50 111 SER A CA 1
ATOM 778 C C . SER A 1 111 ? 7.124 -3.903 -13.934 1.00 95.50 111 SER A C 1
ATOM 780 O O . SER A 1 111 ? 6.982 -2.756 -13.513 1.00 95.50 111 SER A O 1
ATOM 782 N N . ASP A 1 112 ? 7.850 -4.193 -15.011 1.00 94.06 112 ASP A N 1
ATOM 783 C CA . ASP A 1 112 ? 8.456 -3.185 -15.887 1.00 94.06 112 ASP A CA 1
ATOM 784 C C . ASP A 1 112 ? 9.406 -2.211 -15.160 1.00 94.06 112 ASP A C 1
ATOM 786 O O . ASP A 1 112 ? 9.719 -1.122 -15.652 1.00 94.06 112 ASP A O 1
ATOM 790 N N . CYS A 1 113 ? 9.943 -2.624 -14.006 1.00 93.12 113 CYS A N 1
ATOM 791 C CA . CYS A 1 113 ? 10.962 -1.868 -13.299 1.00 93.12 113 CYS A CA 1
ATOM 792 C C . CYS A 1 113 ? 12.207 -1.710 -14.183 1.00 93.12 113 CYS A C 1
ATOM 794 O O . CYS A 1 113 ? 12.618 -2.635 -14.892 1.00 93.12 113 CYS A O 1
ATOM 796 N N . ILE A 1 114 ? 12.898 -0.568 -14.093 1.00 90.94 114 ILE A N 1
ATOM 797 C CA . ILE A 1 114 ? 14.161 -0.388 -14.821 1.00 90.94 114 ILE A CA 1
ATOM 798 C C . ILE A 1 114 ? 15.156 -1.483 -14.417 1.00 90.94 114 ILE A C 1
ATOM 800 O O . ILE A 1 114 ? 15.583 -1.591 -13.267 1.00 90.94 114 ILE A O 1
ATOM 804 N N . GLY A 1 115 ? 15.561 -2.281 -15.407 1.00 87.94 115 GLY A N 1
ATOM 805 C CA . GLY A 1 115 ? 16.489 -3.395 -15.230 1.00 87.94 115 GLY A CA 1
ATOM 806 C C . GLY A 1 115 ? 15.868 -4.665 -14.640 1.00 87.94 115 GLY A C 1
ATOM 807 O O . GLY A 1 115 ? 16.614 -5.611 -14.412 1.00 87.94 115 GLY A O 1
ATOM 808 N N . GLY A 1 116 ? 14.556 -4.700 -14.381 1.00 88.25 116 GLY A N 1
ATOM 809 C CA . GLY A 1 116 ? 13.790 -5.886 -13.964 1.00 88.25 116 GLY A CA 1
ATOM 810 C C . GLY A 1 116 ? 14.152 -6.478 -12.595 1.00 88.25 116 GLY A C 1
ATOM 811 O O . GLY A 1 116 ? 13.612 -7.500 -12.189 1.00 88.25 116 GLY A O 1
ATOM 812 N N . ASN A 1 117 ? 15.084 -5.871 -11.855 1.00 86.88 117 ASN A N 1
ATOM 813 C CA . ASN A 1 117 ? 15.602 -6.460 -10.615 1.00 86.88 117 ASN A CA 1
ATOM 814 C C . ASN A 1 117 ? 14.569 -6.475 -9.482 1.00 86.88 117 ASN A C 1
ATOM 816 O O . ASN A 1 117 ? 14.599 -7.373 -8.638 1.00 86.88 117 ASN A O 1
ATOM 820 N N . ALA A 1 118 ? 13.689 -5.473 -9.464 1.00 91.69 118 ALA A N 1
ATOM 821 C CA . ALA A 1 118 ? 12.646 -5.323 -8.461 1.00 91.69 118 ALA A CA 1
ATOM 822 C C . ALA A 1 118 ? 11.287 -5.881 -8.910 1.00 91.69 118 ALA A C 1
ATOM 824 O O . ALA A 1 118 ? 10.327 -5.780 -8.147 1.00 91.69 118 ALA A O 1
ATOM 825 N N . ASP A 1 119 ? 11.206 -6.499 -10.092 1.00 95.19 119 ASP A N 1
ATOM 826 C CA . ASP A 1 119 ? 9.990 -7.183 -10.523 1.00 95.19 119 ASP A CA 1
ATOM 827 C C . ASP A 1 119 ? 9.677 -8.341 -9.563 1.00 95.19 119 ASP A C 1
ATOM 829 O O . ASP A 1 119 ? 10.578 -9.053 -9.082 1.00 95.19 119 ASP A O 1
ATOM 833 N N . GLY A 1 120 ? 8.388 -8.534 -9.291 1.00 95.31 120 GLY A N 1
ATOM 834 C CA . GLY A 1 120 ? 7.897 -9.619 -8.452 1.00 95.31 120 GLY A CA 1
ATOM 835 C C . GLY A 1 120 ? 6.696 -9.241 -7.599 1.00 95.31 120 GLY A C 1
ATOM 836 O O . GLY A 1 120 ? 6.171 -8.130 -7.667 1.00 95.31 120 GLY A O 1
ATOM 837 N N . ASP A 1 121 ? 6.288 -10.198 -6.769 1.00 96.12 121 ASP A N 1
ATOM 838 C CA . ASP A 1 121 ? 5.138 -10.059 -5.887 1.00 96.12 121 ASP A CA 1
ATOM 839 C C . ASP A 1 121 ? 5.573 -9.656 -4.475 1.00 96.12 121 ASP A C 1
ATOM 841 O O . ASP A 1 121 ? 6.424 -10.282 -3.840 1.00 96.12 121 ASP A O 1
ATOM 845 N N . TYR A 1 122 ? 4.933 -8.608 -3.977 1.00 94.44 122 TYR A N 1
ATOM 846 C CA . TYR A 1 122 ? 5.160 -7.970 -2.694 1.00 94.44 122 TYR A CA 1
ATOM 847 C C . TYR A 1 122 ? 3.916 -8.150 -1.841 1.00 94.44 122 TYR A C 1
ATOM 849 O O . TYR A 1 122 ? 2.794 -7.887 -2.275 1.00 94.44 122 TYR A O 1
ATOM 857 N N . THR A 1 123 ? 4.109 -8.563 -0.594 1.00 93.50 123 THR A N 1
ATOM 858 C CA . THR A 1 123 ? 2.999 -8.763 0.343 1.00 93.50 123 THR A CA 1
ATOM 859 C C . THR A 1 123 ? 3.254 -8.014 1.635 1.00 93.50 123 THR A C 1
ATOM 861 O O . THR A 1 123 ? 4.402 -7.745 2.000 1.00 93.50 123 THR A O 1
ATOM 864 N N . GLY A 1 124 ? 2.180 -7.653 2.327 1.00 91.69 124 GLY A N 1
ATOM 865 C CA . GLY A 1 124 ? 2.289 -7.029 3.633 1.00 91.69 124 GLY A CA 1
ATOM 866 C C . GLY A 1 124 ? 0.987 -6.421 4.120 1.00 91.69 124 GLY A C 1
ATOM 867 O O . GLY A 1 124 ? -0.094 -6.970 3.894 1.00 91.69 124 GLY A O 1
ATOM 868 N N . PHE A 1 125 ? 1.105 -5.298 4.821 1.00 91.00 125 PHE A N 1
ATOM 869 C CA . PHE A 1 125 ? -0.008 -4.660 5.510 1.00 91.00 125 PHE A CA 1
ATOM 870 C C . PHE A 1 125 ? -0.074 -3.165 5.217 1.00 91.00 125 PHE A C 1
ATOM 872 O O . PHE A 1 125 ? 0.938 -2.524 4.925 1.00 91.00 125 PHE A O 1
ATOM 879 N N . ALA A 1 126 ? -1.271 -2.608 5.368 1.00 89.62 126 ALA A N 1
ATOM 880 C CA . ALA A 1 126 ? -1.469 -1.173 5.453 1.00 89.62 126 ALA A CA 1
ATOM 881 C C . ALA A 1 126 ? -2.446 -0.776 6.546 1.00 89.62 126 ALA A C 1
ATOM 883 O O . ALA A 1 126 ? -3.303 -1.553 6.966 1.00 89.62 126 ALA A O 1
ATOM 884 N N . ALA A 1 127 ? -2.332 0.479 6.954 1.00 87.50 127 ALA A N 1
ATOM 885 C CA . ALA A 1 127 ? -3.294 1.156 7.802 1.00 87.50 127 ALA A CA 1
ATOM 886 C C . ALA A 1 127 ? -3.604 2.520 7.188 1.00 87.50 127 ALA A C 1
ATOM 888 O O . ALA A 1 127 ? -2.688 3.203 6.715 1.00 87.50 127 ALA A O 1
ATOM 889 N N . SER A 1 128 ? -4.875 2.910 7.208 1.00 82.19 128 SER A N 1
ATOM 890 C CA . SER A 1 128 ? -5.235 4.305 6.998 1.00 82.19 128 SER A CA 1
ATOM 891 C C . SER A 1 128 ? -5.126 5.063 8.317 1.00 82.19 128 SER A C 1
ATOM 893 O O . SER A 1 128 ? -5.215 4.484 9.403 1.00 82.19 128 SER A O 1
ATOM 895 N N . ARG A 1 129 ? -4.881 6.365 8.236 1.00 77.31 129 ARG A N 1
ATOM 896 C CA . ARG A 1 129 ? -5.004 7.272 9.374 1.00 77.31 129 ARG A CA 1
ATOM 897 C C . ARG A 1 129 ? -5.432 8.646 8.901 1.00 77.31 129 ARG A C 1
ATOM 899 O O . ARG A 1 129 ? -5.133 9.057 7.786 1.00 77.31 129 ARG A O 1
ATOM 906 N N . THR A 1 130 ? -6.061 9.371 9.808 1.00 75.25 130 THR A N 1
ATOM 907 C CA . THR A 1 130 ? -6.412 10.778 9.632 1.00 75.25 130 THR A CA 1
ATOM 908 C C . THR A 1 130 ? -5.206 11.658 9.964 1.00 75.25 130 THR A C 1
ATOM 910 O O . THR A 1 130 ? -4.695 11.602 11.085 1.00 75.25 130 THR A O 1
ATOM 913 N N . GLN A 1 131 ? -4.756 12.492 9.027 1.00 69.81 131 GLN A N 1
ATOM 914 C CA . GLN A 1 131 ? -3.836 13.604 9.284 1.00 69.81 131 GLN A CA 1
ATOM 915 C C . GLN A 1 131 ? -4.556 14.954 9.200 1.00 69.81 131 GLN A C 1
ATOM 917 O O . GLN A 1 131 ? -4.429 15.770 10.113 1.00 69.81 131 GLN A O 1
ATOM 922 N N . THR A 1 132 ? -5.301 15.190 8.124 1.00 72.69 132 THR A N 1
ATOM 923 C CA . THR A 1 132 ? -6.049 16.435 7.884 1.00 72.69 132 THR A CA 1
ATOM 924 C C . THR A 1 132 ? -7.525 16.152 7.628 1.00 72.69 132 THR A C 1
ATOM 926 O O . THR A 1 132 ? -8.375 16.762 8.273 1.00 72.69 132 THR A O 1
ATOM 929 N N . ASN A 1 133 ? -7.815 15.185 6.758 1.00 71.19 133 ASN A N 1
ATOM 930 C CA . ASN A 1 133 ? -9.144 14.628 6.516 1.00 71.19 133 ASN A CA 1
ATOM 931 C C . ASN A 1 133 ? -9.198 13.167 6.969 1.00 71.19 133 ASN A C 1
ATOM 933 O O . ASN A 1 133 ? -8.161 12.514 7.107 1.00 71.19 133 ASN A O 1
ATOM 937 N N . ALA A 1 134 ? -10.413 12.668 7.212 1.00 73.94 134 ALA A N 1
ATOM 938 C CA . ALA A 1 134 ? -10.620 11.283 7.615 1.00 73.94 134 ALA A CA 1
ATOM 939 C C . ALA A 1 134 ? -9.929 10.327 6.631 1.00 73.94 134 ALA A C 1
ATOM 941 O O . ALA A 1 134 ? -10.164 10.416 5.429 1.00 73.94 134 ALA A O 1
ATOM 942 N N . ASP A 1 135 ? -9.078 9.444 7.159 1.00 72.31 135 ASP A N 1
ATOM 943 C CA . ASP A 1 135 ? -8.350 8.428 6.391 1.00 72.31 135 ASP A CA 1
ATOM 944 C C . ASP A 1 135 ? -7.458 8.975 5.251 1.00 72.31 135 ASP A C 1
ATOM 946 O O . ASP A 1 135 ? -7.144 8.239 4.332 1.00 72.31 135 ASP A O 1
ATOM 950 N N . ASP A 1 136 ? -6.984 10.227 5.290 1.00 76.12 136 ASP A N 1
ATOM 951 C CA . ASP A 1 136 ? -6.205 10.854 4.197 1.00 76.12 136 ASP A CA 1
ATOM 952 C C . ASP A 1 136 ? -4.721 10.448 4.094 1.00 76.12 136 ASP A C 1
ATOM 954 O O . ASP A 1 136 ? -3.943 11.019 3.311 1.00 76.12 136 ASP A O 1
ATOM 958 N N . ARG A 1 137 ? -4.299 9.485 4.908 1.00 84.88 137 ARG A N 1
ATOM 959 C CA . ARG A 1 137 ? -2.977 8.865 4.850 1.00 84.88 137 ARG A CA 1
ATOM 960 C C . ARG A 1 137 ? -3.111 7.368 4.816 1.00 84.88 137 ARG A C 1
ATOM 962 O O . ARG A 1 137 ? -3.823 6.794 5.633 1.00 84.88 137 ARG A O 1
ATOM 969 N N . LEU A 1 138 ? -2.331 6.747 3.948 1.00 86.81 138 LEU A N 1
ATOM 970 C CA . LEU A 1 138 ? -2.288 5.309 3.790 1.00 86.81 138 LEU A CA 1
ATOM 971 C C . LEU A 1 138 ? -0.842 4.828 3.891 1.00 86.81 138 LEU A C 1
ATOM 973 O O . LEU A 1 138 ? -0.009 5.097 3.030 1.00 86.81 138 LEU A O 1
ATOM 977 N N . VAL A 1 139 ? -0.540 4.135 4.983 1.00 88.06 139 VAL A N 1
ATOM 978 C CA . VAL A 1 139 ? 0.811 3.660 5.297 1.00 88.06 139 VAL A CA 1
ATOM 979 C C . VAL A 1 139 ? 0.993 2.272 4.706 1.00 88.06 139 VAL A C 1
ATOM 981 O O . VAL A 1 139 ? 0.300 1.346 5.123 1.00 88.06 139 VAL A O 1
ATOM 984 N N . PHE A 1 140 ? 1.913 2.112 3.755 1.00 87.50 140 PHE A N 1
ATOM 985 C CA . PHE A 1 140 ? 2.227 0.823 3.133 1.00 87.50 140 PHE A CA 1
ATOM 986 C C . PHE A 1 140 ? 3.480 0.206 3.749 1.00 87.50 140 PHE A C 1
ATOM 988 O O . PHE A 1 140 ? 4.549 0.819 3.771 1.00 87.50 140 PHE A O 1
ATOM 995 N N . ALA A 1 141 ? 3.356 -1.049 4.174 1.00 89.69 141 ALA A N 1
ATOM 996 C CA . ALA A 1 141 ? 4.470 -1.898 4.563 1.00 89.69 141 ALA A CA 1
ATOM 997 C C . ALA A 1 141 ? 4.394 -3.224 3.792 1.00 89.69 141 ALA A C 1
ATOM 999 O O . ALA A 1 141 ? 3.750 -4.166 4.251 1.00 89.69 141 ALA A O 1
ATOM 1000 N N . VAL A 1 142 ? 5.032 -3.297 2.620 1.00 90.75 142 VAL A N 1
ATOM 1001 C CA . VAL A 1 142 ? 5.070 -4.472 1.736 1.00 90.75 142 VAL A CA 1
ATOM 1002 C C . VAL A 1 142 ? 6.501 -4.824 1.325 1.00 90.75 142 VAL A C 1
ATOM 1004 O O . VAL A 1 142 ? 7.346 -3.954 1.127 1.00 90.75 142 VAL A O 1
ATOM 1007 N N . SER A 1 143 ? 6.798 -6.112 1.184 1.00 90.31 143 SER A N 1
ATOM 1008 C CA . SER A 1 143 ? 8.116 -6.589 0.754 1.00 90.31 143 SER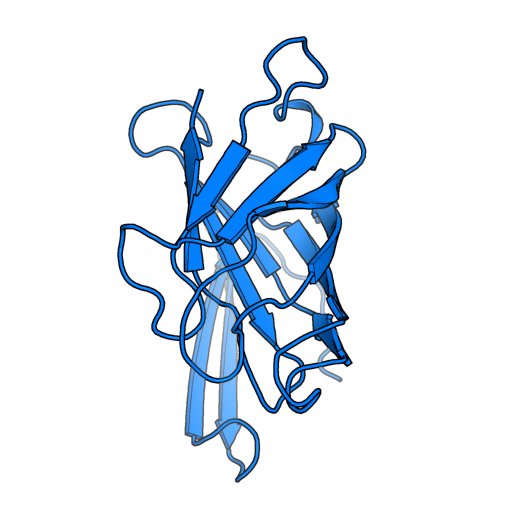 A CA 1
ATOM 1009 C C . SER A 1 143 ? 8.007 -7.921 0.015 1.00 90.31 143 SER A C 1
ATOM 1011 O O . SER A 1 143 ? 7.100 -8.711 0.277 1.00 90.31 143 SER A O 1
ATOM 1013 N N . ASP A 1 144 ? 8.954 -8.175 -0.882 1.00 89.69 144 ASP A N 1
ATOM 1014 C CA . ASP A 1 144 ? 9.211 -9.483 -1.498 1.00 89.69 144 ASP A CA 1
ATOM 1015 C C . ASP A 1 144 ? 10.407 -10.208 -0.832 1.00 89.69 144 ASP A C 1
ATOM 1017 O O . ASP A 1 144 ? 10.839 -11.274 -1.269 1.00 89.69 144 ASP A O 1
ATOM 1021 N N . GLY A 1 145 ? 10.979 -9.607 0.219 1.00 83.38 145 GLY A N 1
ATOM 1022 C CA . GLY A 1 145 ? 12.189 -10.058 0.905 1.00 83.38 145 GLY A CA 1
ATOM 1023 C C . GLY A 1 145 ? 13.513 -9.582 0.309 1.00 83.38 145 GLY A C 1
ATOM 1024 O O . GLY A 1 145 ? 14.560 -9.879 0.879 1.00 83.38 145 GLY A O 1
ATOM 1025 N N . ARG A 1 146 ? 13.494 -8.836 -0.800 1.00 86.94 146 ARG A N 1
ATOM 1026 C CA . ARG A 1 146 ? 14.676 -8.201 -1.412 1.00 86.94 146 ARG A CA 1
ATOM 1027 C C . ARG A 1 146 ? 14.557 -6.680 -1.397 1.00 86.94 146 ARG A C 1
ATOM 1029 O O . ARG A 1 146 ? 15.527 -5.985 -1.101 1.00 86.94 146 ARG A O 1
ATOM 1036 N N . TYR A 1 147 ? 13.364 -6.173 -1.690 1.00 87.88 147 TYR A N 1
ATOM 1037 C CA . TYR A 1 147 ? 13.020 -4.758 -1.723 1.00 87.88 147 TYR A CA 1
ATOM 1038 C C . TYR A 1 147 ? 11.752 -4.499 -0.895 1.00 87.88 147 TYR A C 1
ATOM 1040 O O . TYR A 1 147 ? 10.977 -5.409 -0.583 1.00 87.88 147 TYR A O 1
ATOM 1048 N N . SER A 1 148 ? 11.528 -3.240 -0.514 1.00 88.88 148 SER A N 1
ATOM 1049 C CA . SER A 1 148 ? 10.271 -2.813 0.109 1.00 88.88 148 SER A CA 1
ATOM 1050 C C . SER A 1 148 ? 9.857 -1.431 -0.410 1.00 88.88 148 SER A C 1
ATOM 1052 O O . SER A 1 148 ? 10.508 -0.442 -0.051 1.00 88.88 148 SER A O 1
ATOM 1054 N N . PRO A 1 149 ? 8.802 -1.308 -1.232 1.00 86.19 149 PRO A N 1
ATOM 1055 C CA . PRO A 1 149 ? 8.248 -0.018 -1.650 1.00 86.19 149 PRO A CA 1
ATOM 1056 C C . PRO A 1 149 ? 7.389 0.617 -0.535 1.00 86.19 149 PRO A C 1
ATOM 1058 O O . PRO A 1 149 ? 6.273 1.068 -0.773 1.00 86.19 149 PRO A O 1
ATOM 1061 N N . ASN A 1 150 ? 7.901 0.634 0.698 1.00 87.81 150 ASN A N 1
ATOM 1062 C CA . ASN A 1 150 ? 7.193 1.167 1.860 1.00 87.81 150 ASN A CA 1
ATOM 1063 C C . ASN A 1 150 ? 7.167 2.689 1.807 1.00 87.81 150 ASN A C 1
ATOM 1065 O O . ASN A 1 150 ? 8.211 3.318 1.623 1.00 87.81 150 ASN A O 1
ATOM 1069 N N . THR A 1 151 ? 5.992 3.275 2.009 1.00 87.00 151 THR A N 1
ATOM 1070 C CA . THR A 1 151 ? 5.832 4.726 2.082 1.00 87.00 151 THR A CA 1
ATOM 1071 C C . THR A 1 151 ? 4.524 5.111 2.763 1.00 87.00 151 THR A C 1
ATOM 1073 O O . THR A 1 151 ? 3.616 4.289 2.908 1.00 87.00 151 THR A O 1
ATOM 1076 N N . ASP A 1 152 ? 4.445 6.374 3.168 1.00 88.00 152 ASP A N 1
ATOM 1077 C CA . ASP A 1 152 ? 3.215 7.014 3.621 1.00 88.00 152 ASP A CA 1
ATOM 1078 C C . ASP A 1 152 ? 2.590 7.718 2.418 1.00 88.00 152 ASP A C 1
ATOM 1080 O O . ASP A 1 152 ? 3.026 8.804 2.031 1.00 88.00 152 ASP A O 1
ATOM 1084 N N . PHE A 1 153 ? 1.574 7.098 1.822 1.00 87.25 153 PHE A N 1
ATOM 1085 C CA . PHE A 1 153 ? 0.818 7.721 0.750 1.00 87.25 153 PHE A CA 1
ATOM 1086 C C . PHE A 1 153 ? -0.149 8.767 1.297 1.00 87.25 153 PHE A C 1
ATOM 1088 O O . PHE A 1 153 ? -0.801 8.583 2.329 1.00 87.25 153 PHE A O 1
ATOM 1095 N N . ILE A 1 154 ? -0.257 9.861 0.562 1.00 87.81 154 ILE A N 1
ATOM 1096 C CA . ILE A 1 154 ? -1.114 11.004 0.832 1.00 87.81 154 ILE A CA 1
ATOM 1097 C C . ILE A 1 154 ? -2.239 10.999 -0.189 1.00 87.81 154 ILE A C 1
ATOM 1099 O O . ILE A 1 154 ? -1.969 10.914 -1.385 1.00 87.81 154 ILE A O 1
ATOM 1103 N N . LEU A 1 155 ? -3.478 11.117 0.280 1.00 85.31 155 LEU A N 1
ATOM 1104 C CA . LEU A 1 155 ? -4.610 11.343 -0.608 1.00 85.31 155 LEU A CA 1
ATOM 1105 C C . LEU A 1 155 ? -4.480 12.725 -1.266 1.00 85.31 155 LEU A C 1
ATOM 1107 O O . LEU A 1 155 ? -4.322 13.729 -0.566 1.00 85.31 155 LEU A O 1
ATOM 1111 N N . ILE A 1 156 ? -4.525 12.766 -2.593 1.00 82.38 156 ILE A N 1
ATOM 1112 C CA . ILE A 1 156 ? -4.527 13.984 -3.401 1.00 82.38 156 ILE A CA 1
ATOM 1113 C C . ILE A 1 156 ? -5.810 14.043 -4.239 1.00 82.38 156 ILE A C 1
ATOM 1115 O O . ILE A 1 156 ? -6.230 13.033 -4.808 1.00 82.38 156 ILE A O 1
ATOM 1119 N N . ASP A 1 157 ? -6.418 15.229 -4.277 1.00 68.31 157 ASP A N 1
ATOM 1120 C CA . ASP A 1 157 ? -7.614 15.540 -5.075 1.00 68.31 157 ASP A CA 1
ATOM 1121 C C . ASP A 1 157 ? -7.268 15.839 -6.546 1.00 68.31 157 ASP A C 1
ATOM 1123 O O . ASP A 1 157 ? -6.236 16.514 -6.796 1.00 68.31 157 ASP A O 1
#